Protein AF-A0A8T7EVZ3-F1 (afdb_monomer_lite)

pLDDT: mean 71.66, std 26.09, range [26.2, 97.06]

Foldseek 3Di:
DKDWDWDDDDQEIETDDMDDDPPPCVVVVVLVVVVVVVVVSVVVNHLYYHDDDDDPDQDCPDPCNVVNVSVVVVVDDDDDDPDDDDDDPDPVVVVVVVVVVVVVVVVVDDPDDDDDDDPDDPPDDDDDDDDDDDDDDDPDSDPPDDPPPPDDDDDDD

Sequence (157 aa):
MAHVVLYRFGSTCWYFYGASRDIHRDKMPNYLLQWSAMRWAKAQGCTRYDLWGAPEIFDESDRMWGVYQFKRGFRGTVRQGIGAYDFAPNALLYTAFSELAATRAERRAPPASRPQHDVRRALKYTGCKPANTNRHGSPRFGVVSPCRNRDRGELQN

Secondary structure (DSSP, 8-state):
-EEEEEEEETTEEEEEEEEE-STTGGG-HHHHHHHHHHHHHHHTT-SEEE-----SS--TTSTTHHHHHHHHTTTPPP----------SSHHHHHHHHHHHHHHHHHHSPP---------S--S----------------S----------------

Radius of gyration: 22.1 Å; chains: 1; bounding box: 50×63×56 Å

Structure (mmCIF, N/CA/C/O backbone):
data_AF-A0A8T7EVZ3-F1
#
_entry.id   AF-A0A8T7EVZ3-F1
#
loop_
_atom_site.group_PDB
_atom_site.id
_atom_site.type_symbol
_atom_site.label_atom_id
_atom_site.label_alt_id
_atom_site.label_comp_id
_atom_site.label_asym_id
_atom_site.label_entity_id
_atom_site.label_seq_id
_atom_site.pdbx_PDB_ins_code
_atom_site.Cartn_x
_atom_site.Cartn_y
_atom_site.Cartn_z
_atom_site.occupancy
_atom_site.B_iso_or_equiv
_atom_site.auth_seq_id
_atom_site.auth_comp_id
_atom_site.auth_asym_id
_atom_site.auth_atom_id
_atom_site.pdbx_PDB_model_num
ATOM 1 N N . MET A 1 1 ? 9.783 -14.620 -13.751 1.00 81.25 1 MET A N 1
ATOM 2 C CA . MET A 1 1 ? 8.450 -15.012 -13.226 1.00 81.25 1 MET A CA 1
ATOM 3 C C . MET A 1 1 ? 7.995 -13.947 -12.250 1.00 81.25 1 MET A C 1
ATOM 5 O O . MET A 1 1 ? 8.834 -13.467 -11.492 1.00 81.25 1 MET A O 1
ATOM 9 N N . ALA A 1 2 ? 6.723 -13.562 -12.310 1.00 88.12 2 ALA A N 1
ATOM 10 C CA . ALA A 1 2 ? 6.134 -12.542 -11.452 1.00 88.12 2 ALA A CA 1
ATOM 11 C C . ALA A 1 2 ? 4.731 -12.983 -11.017 1.00 88.12 2 ALA A C 1
ATOM 13 O O . ALA A 1 2 ? 3.999 -13.575 -11.809 1.00 88.12 2 ALA A O 1
ATOM 14 N N . HIS A 1 3 ? 4.379 -12.690 -9.771 1.00 91.44 3 HIS A N 1
ATOM 15 C CA . HIS A 1 3 ? 3.117 -13.057 -9.140 1.00 91.44 3 HIS A CA 1
ATOM 16 C C . HIS A 1 3 ? 2.553 -11.865 -8.374 1.00 91.44 3 HIS A C 1
ATOM 18 O O . HIS A 1 3 ? 3.304 -11.023 -7.877 1.00 91.44 3 HIS A O 1
ATOM 24 N N . VAL A 1 4 ? 1.227 -11.806 -8.284 1.00 94.19 4 VAL A N 1
ATOM 25 C CA . VAL A 1 4 ? 0.495 -10.772 -7.558 1.00 94.19 4 VAL A CA 1
ATOM 26 C C . VAL A 1 4 ? -0.675 -11.396 -6.809 1.00 94.19 4 VAL A C 1
ATOM 28 O O . VAL A 1 4 ? -1.364 -12.261 -7.346 1.00 94.19 4 VAL A O 1
ATOM 31 N N . VAL A 1 5 ? -0.898 -10.940 -5.580 1.00 94.81 5 VAL A N 1
ATOM 32 C CA . VAL A 1 5 ? -2.090 -11.238 -4.787 1.00 94.81 5 VAL A CA 1
ATOM 33 C C . VAL A 1 5 ? -2.950 -9.984 -4.750 1.00 94.81 5 VAL A C 1
ATOM 35 O O . VAL A 1 5 ? -2.518 -8.925 -4.283 1.00 94.81 5 VAL A O 1
ATOM 38 N N . LEU A 1 6 ? -4.167 -10.120 -5.267 1.00 95.06 6 LEU A N 1
ATOM 39 C CA . LEU A 1 6 ? -5.168 -9.065 -5.312 1.00 95.06 6 LEU A CA 1
ATOM 40 C C . LEU A 1 6 ? -6.281 -9.384 -4.324 1.00 95.06 6 LEU A C 1
ATOM 42 O O . LEU A 1 6 ? -6.733 -10.525 -4.237 1.00 95.06 6 LEU A O 1
ATOM 46 N N . TYR A 1 7 ? -6.759 -8.360 -3.635 1.00 94.88 7 TYR A N 1
ATOM 47 C CA . TYR A 1 7 ? -7.957 -8.439 -2.813 1.00 94.88 7 TYR A CA 1
ATOM 48 C C . TYR A 1 7 ? -9.026 -7.540 -3.421 1.00 94.88 7 TYR A C 1
ATOM 50 O O . TYR A 1 7 ? -8.751 -6.386 -3.737 1.00 94.88 7 TYR A O 1
ATOM 58 N N . ARG A 1 8 ? -10.246 -8.045 -3.606 1.00 94.94 8 ARG A N 1
ATOM 59 C CA . ARG A 1 8 ? -11.368 -7.266 -4.140 1.00 94.94 8 ARG A CA 1
ATOM 60 C C . ARG A 1 8 ? -12.496 -7.240 -3.126 1.00 94.94 8 ARG A C 1
ATOM 62 O O . ARG A 1 8 ? -12.961 -8.287 -2.691 1.00 94.94 8 ARG A O 1
ATOM 69 N N . PHE A 1 9 ? -12.994 -6.046 -2.843 1.00 94.50 9 PHE A N 1
ATOM 70 C CA . PHE A 1 9 ? -14.146 -5.822 -1.981 1.00 94.50 9 PHE A CA 1
ATOM 71 C C . PHE A 1 9 ? -14.916 -4.583 -2.456 1.00 94.50 9 PHE A C 1
ATOM 73 O O . PHE A 1 9 ? -14.351 -3.503 -2.651 1.00 94.50 9 PHE A O 1
ATOM 80 N N . GLY A 1 10 ? -16.218 -4.759 -2.697 1.00 94.38 10 GLY A N 1
ATOM 81 C CA . GLY A 1 10 ? -17.064 -3.739 -3.316 1.00 94.38 10 GLY A CA 1
ATOM 82 C C . GLY A 1 10 ? -16.544 -3.309 -4.693 1.00 94.38 10 GLY A C 1
ATOM 83 O O . GLY A 1 10 ? -16.211 -4.140 -5.536 1.00 94.38 10 GLY A O 1
ATOM 84 N N . SER A 1 11 ? -16.460 -1.996 -4.913 1.00 95.00 11 SER A N 1
ATOM 85 C CA . SER A 1 11 ? -15.973 -1.396 -6.161 1.00 95.00 11 SER A CA 1
ATOM 86 C C . SER A 1 11 ? -14.457 -1.153 -6.188 1.00 95.00 11 SER A C 1
ATOM 88 O O . SER A 1 11 ? -13.969 -0.462 -7.088 1.00 95.00 11 SER A O 1
ATOM 90 N N . THR A 1 12 ? -13.708 -1.669 -5.207 1.00 95.19 12 THR A N 1
ATOM 91 C CA . THR A 1 12 ? -12.263 -1.440 -5.073 1.00 95.19 12 THR A CA 1
ATOM 92 C C . THR A 1 12 ? -11.489 -2.756 -5.114 1.00 95.19 12 THR A C 1
ATOM 94 O O . THR A 1 12 ? -11.897 -3.768 -4.542 1.00 95.19 12 THR A O 1
ATOM 97 N N . CYS A 1 13 ? -10.354 -2.735 -5.809 1.00 96.50 13 CYS A N 1
ATOM 98 C CA . CYS A 1 13 ? -9.367 -3.807 -5.813 1.00 96.50 13 CYS A CA 1
ATOM 99 C C . CYS A 1 13 ? -8.050 -3.282 -5.240 1.00 96.50 13 CYS A C 1
ATOM 101 O O . CYS A 1 13 ? -7.576 -2.232 -5.667 1.00 96.50 13 CYS A O 1
ATOM 103 N N . TRP A 1 14 ? -7.454 -4.024 -4.315 1.00 94.94 14 TRP A N 1
ATOM 104 C CA . TRP A 1 14 ? -6.200 -3.701 -3.650 1.00 94.94 14 TRP A CA 1
ATOM 105 C C . TRP A 1 14 ? -5.091 -4.642 -4.103 1.00 94.94 14 TRP A C 1
ATOM 107 O O . TRP A 1 14 ? -5.259 -5.864 -4.139 1.00 94.94 14 TRP A O 1
ATOM 117 N N . TYR A 1 15 ? -3.940 -4.056 -4.402 1.00 93.62 15 TYR A N 1
ATOM 118 C CA . TYR A 1 15 ? -2.682 -4.752 -4.611 1.00 93.62 15 TYR A CA 1
ATOM 119 C C . TYR A 1 15 ? -1.994 -4.986 -3.259 1.00 93.62 15 TYR A C 1
ATOM 121 O O . TYR A 1 15 ? -1.404 -4.065 -2.696 1.00 93.62 15 TYR A O 1
ATOM 129 N N . PHE A 1 16 ? -2.087 -6.211 -2.733 1.00 89.50 16 PHE A N 1
ATOM 130 C CA . PHE A 1 16 ? -1.544 -6.561 -1.414 1.00 89.50 16 PHE A CA 1
ATOM 131 C C . PHE A 1 16 ? -0.085 -7.005 -1.488 1.00 89.50 16 PHE A C 1
ATOM 133 O O . PHE A 1 16 ? 0.783 -6.432 -0.833 1.00 89.50 16 PHE A O 1
ATOM 140 N N . TYR A 1 17 ? 0.189 -8.021 -2.307 1.00 90.06 17 TYR A N 1
ATOM 141 C CA . TYR A 1 17 ? 1.518 -8.611 -2.420 1.00 90.06 17 TYR A CA 1
ATOM 142 C C . TYR A 1 17 ? 1.913 -8.768 -3.876 1.00 90.06 17 TYR A C 1
ATOM 144 O O . TYR A 1 17 ? 1.093 -9.124 -4.722 1.00 90.06 17 TYR A O 1
ATOM 152 N N . GLY A 1 18 ? 3.192 -8.561 -4.160 1.00 89.06 18 GLY A N 1
ATOM 153 C CA . GLY A 1 18 ? 3.782 -8.917 -5.437 1.00 89.06 18 GLY A CA 1
ATOM 154 C C . GLY A 1 18 ? 5.192 -9.432 -5.241 1.00 89.06 18 GLY A C 1
ATOM 155 O O . GLY A 1 18 ? 5.943 -8.927 -4.408 1.00 89.06 18 GLY A O 1
ATOM 156 N N . ALA A 1 19 ? 5.533 -10.455 -6.009 1.00 87.62 19 ALA A N 1
ATOM 157 C CA . ALA A 1 19 ? 6.844 -11.074 -5.995 1.00 87.62 19 ALA A CA 1
ATOM 158 C C . ALA A 1 19 ? 7.309 -11.280 -7.429 1.00 87.62 19 ALA A C 1
ATOM 160 O O . ALA A 1 19 ? 6.540 -11.706 -8.290 1.00 87.62 19 ALA A O 1
ATOM 161 N N . SER A 1 20 ? 8.579 -11.005 -7.690 1.00 86.75 20 SER A N 1
ATOM 162 C CA . SER A 1 20 ? 9.189 -11.252 -8.989 1.00 86.75 20 SER A CA 1
ATOM 163 C C . SER A 1 20 ? 10.608 -11.746 -8.822 1.00 86.75 20 SER A C 1
ATOM 165 O O . SER A 1 20 ? 11.318 -11.285 -7.936 1.00 86.75 20 SER A O 1
ATOM 167 N N . ARG A 1 21 ? 11.028 -12.658 -9.695 1.00 84.56 21 ARG A N 1
ATOM 168 C CA . ARG A 1 21 ? 12.435 -13.066 -9.796 1.00 84.56 21 ARG A CA 1
ATOM 169 C C . ARG A 1 21 ? 13.212 -12.008 -10.580 1.00 84.56 21 ARG A C 1
ATOM 171 O O . ARG A 1 21 ? 12.673 -11.470 -11.544 1.00 84.56 21 ARG A O 1
ATOM 178 N N . ASP A 1 22 ? 14.475 -11.789 -10.225 1.00 78.19 22 ASP A N 1
ATOM 179 C CA . ASP A 1 22 ? 15.346 -10.815 -10.909 1.00 78.19 22 ASP A CA 1
ATOM 180 C C . ASP A 1 22 ? 15.775 -11.248 -12.321 1.00 78.19 22 ASP A C 1
ATOM 182 O O . ASP A 1 22 ? 16.190 -10.429 -13.140 1.00 78.19 22 ASP A O 1
ATOM 186 N N . ILE A 1 23 ? 15.623 -12.534 -12.638 1.00 78.38 23 ILE A N 1
ATOM 187 C CA . ILE A 1 23 ? 15.939 -13.100 -13.952 1.00 78.38 23 ILE A CA 1
ATOM 188 C C . ILE A 1 23 ? 14.976 -12.520 -15.010 1.00 78.38 23 ILE A C 1
ATOM 190 O O . ILE A 1 23 ? 13.761 -12.722 -14.915 1.00 78.38 23 ILE A O 1
ATOM 194 N N . HIS A 1 24 ? 15.530 -11.846 -16.026 1.00 78.50 24 HIS A N 1
ATOM 195 C CA . HIS A 1 24 ? 14.827 -11.127 -17.109 1.00 78.50 24 HIS A CA 1
ATOM 196 C C . HIS A 1 24 ? 14.020 -9.887 -16.674 1.00 78.50 24 HIS A C 1
ATOM 198 O O . HIS A 1 24 ? 12.906 -9.640 -17.151 1.00 78.50 24 HIS A O 1
ATOM 204 N N . ARG A 1 25 ? 14.565 -9.080 -15.755 1.00 77.88 25 ARG A N 1
ATOM 205 C CA . ARG A 1 25 ? 13.947 -7.808 -15.333 1.00 77.88 25 ARG A CA 1
ATOM 206 C C . ARG A 1 25 ? 13.847 -6.772 -16.464 1.00 77.88 25 ARG A C 1
ATOM 208 O O . ARG A 1 25 ? 12.948 -5.933 -16.427 1.00 77.88 25 ARG A O 1
ATOM 215 N N . ASP A 1 26 ? 14.709 -6.867 -17.476 1.00 82.50 26 ASP A N 1
ATOM 216 C CA . ASP A 1 26 ? 14.705 -6.051 -18.700 1.00 82.50 26 ASP A CA 1
ATOM 217 C C . ASP A 1 26 ? 13.381 -6.148 -19.471 1.00 82.50 26 ASP A C 1
ATOM 219 O O . ASP A 1 26 ? 12.928 -5.170 -20.057 1.00 82.50 26 ASP A O 1
ATOM 223 N N . LYS A 1 27 ? 12.705 -7.302 -19.407 1.00 83.19 27 LYS A N 1
ATOM 224 C CA . LYS A 1 27 ? 11.395 -7.522 -20.043 1.00 83.19 27 LYS A CA 1
ATOM 225 C C . LYS A 1 27 ? 10.232 -6.884 -19.287 1.00 83.19 27 LYS A C 1
ATOM 227 O O . LYS A 1 27 ? 9.084 -7.025 -19.700 1.00 83.19 27 LYS A O 1
ATOM 232 N N . MET A 1 28 ? 10.509 -6.220 -18.163 1.00 83.31 28 MET A N 1
ATOM 233 C CA . MET A 1 28 ? 9.527 -5.511 -17.342 1.00 83.31 28 MET A CA 1
ATOM 234 C C . MET A 1 28 ? 8.262 -6.345 -17.018 1.00 83.31 28 MET A C 1
ATOM 236 O O . MET A 1 28 ? 7.147 -5.818 -17.086 1.00 83.31 28 MET A O 1
ATOM 240 N N . PRO A 1 29 ? 8.382 -7.628 -16.605 1.00 86.94 29 PRO A N 1
ATOM 241 C CA . PRO A 1 29 ? 7.224 -8.513 -16.414 1.00 86.94 29 PRO A CA 1
ATOM 242 C C . PRO A 1 29 ? 6.232 -7.989 -15.364 1.00 86.94 29 PRO A C 1
ATOM 244 O O . PRO A 1 29 ? 5.030 -8.226 -15.464 1.00 86.94 29 PRO A O 1
ATOM 247 N N . ASN A 1 30 ? 6.720 -7.221 -14.387 1.00 89.12 30 ASN A N 1
ATOM 248 C CA . ASN A 1 30 ? 5.900 -6.612 -13.341 1.00 89.12 30 ASN A CA 1
ATOM 249 C C . ASN A 1 30 ? 4.926 -5.562 -13.883 1.00 89.12 30 ASN A C 1
ATOM 251 O O . ASN A 1 30 ? 3.809 -5.455 -13.382 1.00 89.12 30 ASN A O 1
ATOM 255 N N . TYR A 1 31 ? 5.315 -4.809 -14.915 1.00 91.19 31 TYR A N 1
ATOM 256 C CA . TYR A 1 31 ? 4.426 -3.826 -15.534 1.00 91.19 31 TYR A CA 1
ATOM 257 C C . TYR A 1 31 ? 3.285 -4.513 -16.276 1.00 91.19 31 TYR A C 1
ATOM 259 O O . TYR A 1 31 ? 2.126 -4.141 -16.097 1.00 91.19 31 TYR A O 1
ATOM 267 N N . LEU A 1 32 ? 3.601 -5.558 -17.048 1.00 91.81 32 LEU A N 1
ATOM 268 C CA . LEU A 1 32 ? 2.593 -6.353 -17.744 1.00 91.81 32 LEU A CA 1
ATOM 269 C C . LEU A 1 32 ? 1.624 -7.016 -16.757 1.00 91.81 32 LEU A C 1
ATOM 271 O O . LEU A 1 32 ? 0.415 -6.988 -16.978 1.00 91.81 32 LEU A O 1
ATOM 275 N N . LEU A 1 33 ? 2.147 -7.569 -15.660 1.00 93.19 33 LEU A N 1
ATOM 276 C CA . LEU A 1 33 ? 1.344 -8.201 -14.616 1.00 93.19 33 LEU A CA 1
ATOM 277 C C . LEU A 1 33 ? 0.401 -7.209 -13.921 1.00 93.19 33 LEU A C 1
ATOM 279 O O . LEU A 1 33 ? -0.764 -7.519 -13.698 1.00 93.19 33 LEU A O 1
ATOM 283 N N . GLN A 1 34 ? 0.873 -6.005 -13.594 1.00 94.06 34 GLN A N 1
ATOM 284 C CA . GLN A 1 34 ? 0.003 -4.986 -13.000 1.00 94.06 34 GLN A CA 1
ATOM 285 C C . GLN A 1 34 ? -1.034 -4.471 -13.995 1.00 94.06 34 GLN A C 1
ATOM 287 O O . GLN A 1 34 ? -2.189 -4.265 -13.633 1.00 94.06 34 GLN A O 1
ATOM 292 N N . TRP A 1 35 ? -0.662 -4.302 -15.263 1.00 93.25 35 TRP A N 1
ATOM 293 C CA . TRP A 1 35 ? -1.615 -3.920 -16.296 1.00 93.25 35 TRP A CA 1
ATOM 294 C C . TRP A 1 35 ? -2.717 -4.970 -16.466 1.00 93.25 35 TRP A C 1
ATOM 296 O O . TRP A 1 35 ? -3.902 -4.631 -16.493 1.00 93.25 35 TRP A O 1
ATOM 306 N N . SER A 1 36 ? -2.356 -6.255 -16.529 1.00 95.12 36 SER A N 1
ATOM 307 C CA . SER A 1 36 ? -3.337 -7.336 -16.618 1.00 95.12 36 SER A CA 1
ATOM 308 C C . SER A 1 36 ? -4.224 -7.400 -15.371 1.00 95.12 36 SER A C 1
ATOM 310 O O . SER A 1 36 ? -5.439 -7.538 -15.522 1.00 95.12 36 SER A O 1
ATOM 312 N N . ALA A 1 37 ? -3.664 -7.184 -14.177 1.00 95.38 37 ALA A N 1
ATOM 313 C CA . ALA A 1 37 ? -4.409 -7.060 -12.924 1.00 95.38 37 ALA A CA 1
ATOM 314 C C . ALA A 1 37 ? -5.422 -5.901 -12.943 1.00 95.38 37 ALA A C 1
ATOM 316 O O . ALA A 1 37 ? -6.577 -6.090 -12.564 1.00 95.38 37 ALA A O 1
ATOM 317 N N . MET A 1 38 ? -5.044 -4.721 -13.448 1.00 95.06 38 MET A N 1
ATOM 318 C CA . MET A 1 38 ? -5.957 -3.576 -13.583 1.00 95.06 38 MET A CA 1
ATOM 319 C C . MET A 1 38 ? -7.099 -3.862 -14.559 1.00 95.06 38 MET A C 1
ATOM 321 O O . MET A 1 38 ? -8.253 -3.531 -14.280 1.00 95.06 38 MET A O 1
ATOM 325 N N . ARG A 1 39 ? -6.806 -4.506 -15.698 1.00 95.88 39 ARG A N 1
ATOM 326 C CA . ARG A 1 39 ? -7.851 -4.930 -16.642 1.00 95.88 39 ARG A CA 1
ATOM 327 C C . ARG A 1 39 ? -8.787 -5.957 -16.015 1.00 95.88 39 ARG A C 1
ATOM 329 O O . ARG A 1 39 ? -9.995 -5.849 -16.201 1.00 95.88 39 ARG A O 1
ATOM 336 N N . TRP A 1 40 ? -8.244 -6.920 -15.272 1.00 96.25 40 TRP A N 1
ATOM 337 C CA . TRP A 1 40 ? -9.037 -7.905 -14.544 1.00 96.25 40 TRP A CA 1
ATOM 338 C C . TRP A 1 40 ? -9.948 -7.219 -13.523 1.00 96.25 40 TRP A C 1
ATOM 340 O O . TRP A 1 40 ? -11.155 -7.426 -13.563 1.00 96.25 40 TRP A O 1
ATOM 350 N N . ALA A 1 41 ? -9.419 -6.311 -12.699 1.00 96.12 41 ALA A N 1
ATOM 351 C CA . ALA A 1 41 ? -10.211 -5.554 -11.731 1.00 96.12 41 ALA A CA 1
ATOM 352 C C . ALA A 1 41 ? -11.344 -4.763 -12.408 1.00 96.12 41 ALA A C 1
ATOM 354 O O . ALA A 1 41 ? -12.482 -4.789 -11.940 1.00 96.12 41 ALA A O 1
ATOM 355 N N . LYS A 1 42 ? -11.065 -4.119 -13.550 1.00 95.81 42 LYS A N 1
ATOM 356 C CA . LYS A 1 42 ? -12.085 -3.426 -14.348 1.00 95.81 42 LYS A CA 1
ATOM 357 C C . LYS A 1 42 ? -13.162 -4.384 -14.869 1.00 95.81 42 LYS A C 1
ATOM 359 O O . LYS A 1 42 ? -14.340 -4.052 -14.803 1.00 95.81 42 LYS A O 1
ATOM 364 N N . ALA A 1 43 ? -12.777 -5.565 -15.356 1.00 97.06 43 ALA A N 1
ATOM 365 C CA . ALA A 1 43 ? -13.719 -6.593 -15.804 1.00 97.06 43 ALA A CA 1
ATOM 366 C C . ALA A 1 43 ? -14.597 -7.124 -14.655 1.00 97.06 43 ALA A C 1
ATOM 368 O O . ALA A 1 43 ? -15.750 -7.470 -14.879 1.00 97.06 43 ALA A O 1
ATOM 369 N N . GLN A 1 44 ? -14.090 -7.109 -13.419 1.00 95.25 44 GLN A N 1
ATOM 370 C CA . GLN A 1 44 ? -14.850 -7.423 -12.203 1.00 95.25 44 GLN A CA 1
ATOM 371 C C . GLN A 1 44 ? -15.713 -6.247 -11.690 1.00 95.25 44 GLN A C 1
ATOM 373 O O . GLN A 1 44 ? -16.216 -6.287 -10.563 1.00 95.25 44 GLN A O 1
ATOM 378 N N . GLY A 1 45 ? -15.862 -5.171 -12.471 1.00 94.81 45 GLY A N 1
ATOM 379 C CA . GLY A 1 45 ? -16.677 -4.005 -12.120 1.00 94.81 45 GLY A CA 1
ATOM 380 C C . GLY A 1 45 ? -16.040 -3.053 -11.102 1.00 94.81 45 GLY A C 1
ATOM 381 O O . GLY A 1 45 ? -16.733 -2.194 -10.558 1.00 94.81 45 GLY A O 1
ATOM 382 N N . CYS A 1 46 ? -14.739 -3.173 -10.817 1.00 95.81 46 CYS A N 1
ATOM 383 C CA . CYS A 1 46 ? -14.064 -2.241 -9.916 1.00 95.81 46 CYS A CA 1
ATOM 384 C C . CYS A 1 46 ? -13.876 -0.875 -10.585 1.00 95.81 46 CYS A C 1
ATOM 386 O O . CYS A 1 46 ? -13.393 -0.776 -11.714 1.00 95.81 46 CYS A O 1
ATOM 388 N N . THR A 1 47 ? -14.198 0.190 -9.854 1.00 94.75 47 THR A N 1
ATOM 389 C CA . THR A 1 47 ? -13.9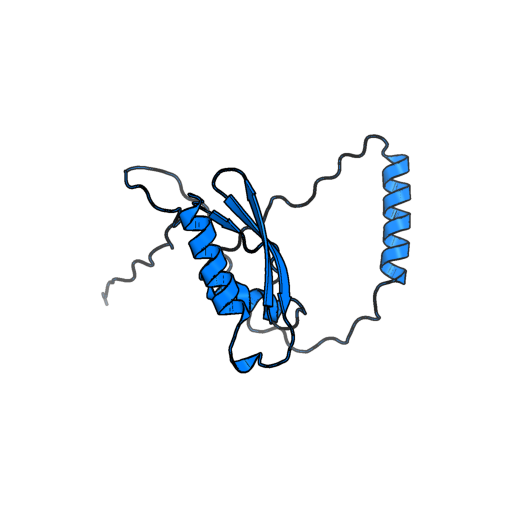74 1.583 -10.267 1.00 94.75 47 THR A CA 1
ATOM 390 C C . THR A 1 47 ? -12.660 2.146 -9.736 1.00 94.75 47 THR A C 1
ATOM 392 O O . THR A 1 47 ? -12.161 3.145 -10.257 1.00 94.75 47 THR A O 1
ATOM 395 N N . ARG A 1 48 ? -12.080 1.496 -8.719 1.00 94.00 48 ARG A N 1
ATOM 396 C CA . ARG A 1 48 ? -10.816 1.878 -8.092 1.00 94.00 48 ARG A CA 1
ATOM 397 C C . ARG A 1 48 ? -9.851 0.693 -8.038 1.00 94.00 48 ARG A C 1
ATOM 399 O O . ARG A 1 48 ? -10.228 -0.413 -7.654 1.00 94.00 48 ARG A O 1
ATOM 406 N N . TYR A 1 49 ? -8.595 0.964 -8.383 1.00 95.31 49 TYR A N 1
ATOM 407 C CA . TYR A 1 49 ? -7.468 0.058 -8.194 1.00 95.31 49 TYR A CA 1
ATOM 408 C C . TYR A 1 49 ? -6.440 0.743 -7.295 1.00 95.31 49 TYR A C 1
ATOM 410 O O . TYR A 1 49 ? -5.909 1.797 -7.650 1.00 95.31 49 TYR A O 1
ATOM 418 N N . ASP A 1 50 ? -6.214 0.181 -6.117 1.00 93.69 50 ASP A N 1
ATOM 419 C CA . ASP A 1 50 ? -5.335 0.724 -5.093 1.00 93.69 50 ASP A CA 1
ATOM 420 C C . ASP A 1 50 ? -3.996 -0.021 -5.111 1.00 93.69 50 ASP A C 1
ATOM 422 O O . ASP A 1 50 ? -3.932 -1.227 -4.869 1.00 93.69 50 ASP A O 1
ATOM 426 N N . LEU A 1 51 ? -2.923 0.708 -5.426 1.00 91.88 51 LEU A N 1
ATOM 427 C CA . LEU A 1 51 ? -1.549 0.198 -5.461 1.00 91.88 51 LEU A CA 1
ATOM 428 C C . LEU A 1 51 ? -0.913 0.111 -4.062 1.00 91.88 51 LEU A C 1
ATOM 430 O O . LEU A 1 51 ? 0.256 -0.268 -3.953 1.00 91.88 51 LEU A O 1
ATOM 434 N N . TRP A 1 52 ? -1.652 0.468 -3.013 1.00 88.50 52 TRP A N 1
ATOM 435 C CA . TRP A 1 52 ? -1.228 0.500 -1.618 1.00 88.50 52 TRP A CA 1
ATOM 436 C C . TRP A 1 52 ? -0.015 1.414 -1.369 1.00 88.50 52 TRP A C 1
ATOM 438 O O . TRP A 1 52 ? 0.393 2.194 -2.232 1.00 88.50 52 TRP A O 1
ATOM 448 N N . GLY A 1 53 ? 0.573 1.297 -0.177 1.00 83.25 53 GLY A N 1
ATOM 449 C CA . GLY A 1 53 ? 1.569 2.184 0.433 1.00 83.25 53 GLY A CA 1
ATOM 450 C C . GLY A 1 53 ? 2.545 2.903 -0.503 1.00 83.25 53 GLY A C 1
ATOM 451 O O . GLY A 1 53 ? 3.211 2.299 -1.345 1.00 83.25 53 GLY A O 1
ATOM 452 N N . ALA A 1 54 ? 2.669 4.205 -0.304 1.00 84.75 54 ALA A N 1
ATOM 453 C CA . ALA A 1 54 ? 3.684 5.062 -0.899 1.00 84.75 54 ALA A CA 1
ATOM 454 C C . ALA A 1 54 ? 4.562 5.628 0.231 1.00 84.75 54 ALA A C 1
ATOM 456 O O . ALA A 1 54 ? 4.103 5.642 1.377 1.00 84.75 54 ALA A O 1
ATOM 457 N N . PRO A 1 55 ? 5.803 6.059 -0.056 1.00 84.12 55 PRO A N 1
ATOM 458 C CA . PRO A 1 55 ? 6.572 6.811 0.925 1.00 84.12 55 PRO A CA 1
ATOM 459 C C . PRO A 1 55 ? 5.819 8.092 1.305 1.00 84.12 55 PRO A C 1
ATOM 461 O O . PRO A 1 55 ? 5.110 8.673 0.480 1.00 84.12 55 PRO A O 1
ATOM 464 N N . GLU A 1 56 ? 5.960 8.504 2.562 1.00 78.38 56 GLU A N 1
ATOM 465 C CA . GLU A 1 56 ? 5.367 9.746 3.065 1.00 78.38 56 GLU A CA 1
ATOM 466 C C . GLU A 1 56 ? 6.116 10.973 2.531 1.00 78.38 56 GLU A C 1
ATOM 468 O O . GLU A 1 56 ? 5.501 11.961 2.133 1.00 78.38 56 GLU A O 1
ATOM 473 N N . ILE A 1 57 ? 7.444 10.867 2.450 1.00 83.25 57 ILE A N 1
ATOM 474 C CA . ILE A 1 57 ? 8.330 11.884 1.890 1.00 83.25 57 ILE A CA 1
ATOM 475 C C . ILE A 1 57 ? 8.866 11.368 0.554 1.00 83.25 57 ILE A C 1
ATOM 477 O O . ILE A 1 57 ? 9.438 10.284 0.471 1.00 83.25 57 ILE A O 1
ATOM 481 N N . PHE A 1 58 ? 8.679 12.145 -0.511 1.00 83.12 58 PHE A N 1
ATOM 482 C CA . PHE A 1 58 ? 9.169 11.802 -1.849 1.00 83.12 58 PHE A CA 1
ATOM 483 C C . PHE A 1 58 ? 10.632 12.210 -2.015 1.00 83.12 58 PHE A C 1
ATOM 485 O O . PHE A 1 58 ? 10.939 13.153 -2.744 1.00 83.12 58 PHE A O 1
ATOM 492 N N . ASP A 1 59 ? 11.511 11.500 -1.317 1.00 84.62 59 ASP A N 1
ATOM 493 C CA . ASP A 1 59 ? 12.960 11.639 -1.426 1.00 84.62 59 ASP A CA 1
ATOM 494 C C . ASP A 1 59 ? 13.537 10.507 -2.291 1.00 84.62 59 ASP A C 1
ATOM 496 O O . ASP A 1 59 ? 13.137 9.346 -2.172 1.00 84.62 59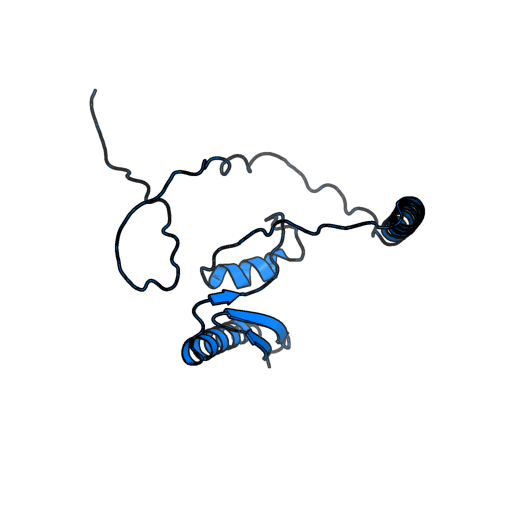 ASP A O 1
ATOM 500 N N . GLU A 1 60 ? 14.474 10.842 -3.177 1.00 86.62 60 GLU A N 1
ATOM 501 C CA . GLU A 1 60 ? 15.144 9.869 -4.045 1.00 86.62 60 GLU A CA 1
ATOM 502 C C . GLU A 1 60 ? 16.090 8.942 -3.276 1.00 86.62 60 GLU A C 1
ATOM 504 O O . GLU A 1 60 ? 16.371 7.831 -3.730 1.00 86.62 60 GLU A O 1
ATOM 509 N N . SER A 1 61 ? 16.560 9.383 -2.106 1.00 86.31 61 SER A N 1
ATOM 510 C CA . SER A 1 61 ? 17.396 8.596 -1.200 1.00 86.31 61 SER A CA 1
ATOM 511 C C . SER A 1 61 ? 16.613 7.535 -0.417 1.00 86.31 61 SER A C 1
ATOM 513 O O . SER A 1 61 ? 17.217 6.641 0.182 1.00 86.31 61 SER A O 1
ATOM 515 N N . ASP A 1 62 ? 15.275 7.575 -0.447 1.00 85.12 62 ASP A N 1
ATOM 516 C CA . ASP A 1 62 ? 14.436 6.595 0.239 1.00 85.12 62 ASP A CA 1
ATO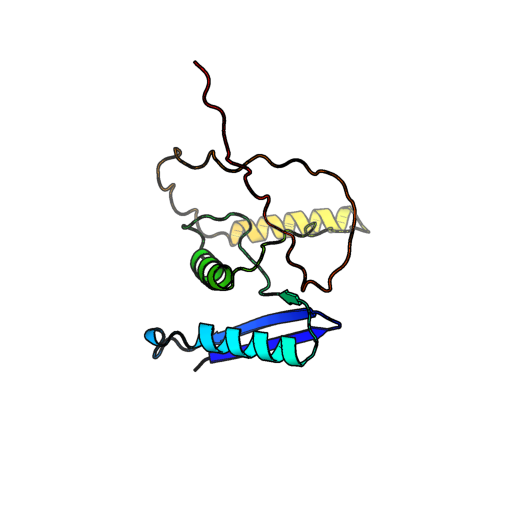M 517 C C . ASP A 1 62 ? 14.511 5.222 -0.453 1.00 85.12 62 ASP A C 1
ATOM 519 O O . ASP A 1 62 ? 14.389 5.080 -1.674 1.00 85.12 62 ASP A O 1
ATOM 523 N N . ARG A 1 63 ? 14.621 4.154 0.342 1.00 84.31 63 ARG A N 1
ATOM 524 C CA . ARG A 1 63 ? 14.588 2.761 -0.136 1.00 84.31 63 ARG A CA 1
ATOM 525 C C . ARG A 1 63 ? 13.323 2.433 -0.949 1.00 84.31 63 ARG A C 1
ATOM 527 O O . ARG A 1 63 ? 13.345 1.551 -1.808 1.00 84.31 63 ARG A O 1
ATOM 534 N N . MET A 1 64 ? 12.215 3.118 -0.683 1.00 84.62 64 MET A N 1
ATOM 535 C CA . MET A 1 64 ? 10.926 2.991 -1.363 1.00 84.62 64 MET A CA 1
ATOM 536 C C . MET A 1 64 ? 10.851 3.786 -2.673 1.00 84.62 64 MET A C 1
ATOM 538 O O . MET A 1 64 ? 9.879 3.609 -3.413 1.00 84.62 64 MET A O 1
ATOM 542 N N . TRP A 1 65 ? 11.849 4.611 -3.011 1.00 87.38 65 TRP A N 1
ATOM 543 C CA . TRP A 1 65 ? 11.827 5.464 -4.204 1.00 87.38 65 TRP A CA 1
ATOM 544 C C . TRP A 1 65 ? 11.597 4.672 -5.494 1.00 87.38 65 TRP A C 1
ATOM 546 O O . TRP A 1 65 ? 10.721 5.006 -6.293 1.00 87.38 65 TRP A O 1
ATOM 556 N N . GLY A 1 66 ? 12.300 3.549 -5.672 1.00 86.81 66 GLY A N 1
ATOM 557 C CA . GLY A 1 66 ? 12.119 2.687 -6.845 1.00 86.81 66 GLY A CA 1
ATOM 558 C C . GLY A 1 66 ? 10.707 2.094 -6.951 1.00 86.81 66 GLY A C 1
ATOM 559 O O . GLY A 1 66 ? 10.148 1.991 -8.045 1.00 86.81 66 GLY A O 1
ATOM 560 N N . VAL A 1 67 ? 10.096 1.750 -5.812 1.00 86.69 67 VAL A N 1
ATOM 561 C CA . VAL A 1 67 ? 8.713 1.246 -5.747 1.00 86.69 67 VAL A CA 1
ATOM 562 C C . VAL A 1 67 ? 7.720 2.365 -6.058 1.00 86.69 67 VAL A C 1
ATOM 564 O O . VAL A 1 67 ? 6.743 2.145 -6.776 1.00 86.69 67 VAL A O 1
ATOM 567 N N . TYR A 1 68 ? 7.971 3.574 -5.561 1.00 88.69 68 TYR A N 1
ATOM 568 C CA . TYR A 1 68 ? 7.159 4.743 -5.868 1.00 88.69 68 TYR A CA 1
ATOM 569 C C . TYR A 1 68 ? 7.206 5.096 -7.358 1.00 88.69 68 TYR A C 1
ATOM 571 O O . TYR A 1 68 ? 6.153 5.266 -7.969 1.00 88.69 68 TYR A O 1
ATOM 579 N N . GLN A 1 69 ? 8.389 5.122 -7.974 1.00 87.94 69 GLN A N 1
ATOM 580 C CA . GLN A 1 69 ? 8.544 5.414 -9.403 1.00 87.94 69 GLN A CA 1
ATOM 581 C C . GLN A 1 69 ? 7.811 4.391 -10.278 1.00 87.94 69 GLN A C 1
ATOM 583 O O . GLN A 1 69 ? 7.125 4.767 -11.229 1.00 87.94 69 GLN A O 1
ATOM 588 N N . PHE A 1 70 ? 7.865 3.108 -9.902 1.00 88.75 70 PHE A N 1
ATOM 589 C CA . PHE A 1 70 ? 7.054 2.065 -10.528 1.00 88.75 70 PHE A CA 1
ATOM 590 C C . PHE A 1 70 ? 5.554 2.389 -10.460 1.00 88.75 70 PHE A C 1
ATOM 592 O O . PHE A 1 70 ? 4.866 2.379 -11.480 1.00 88.75 70 PHE A O 1
ATOM 599 N N . LYS A 1 71 ? 5.042 2.731 -9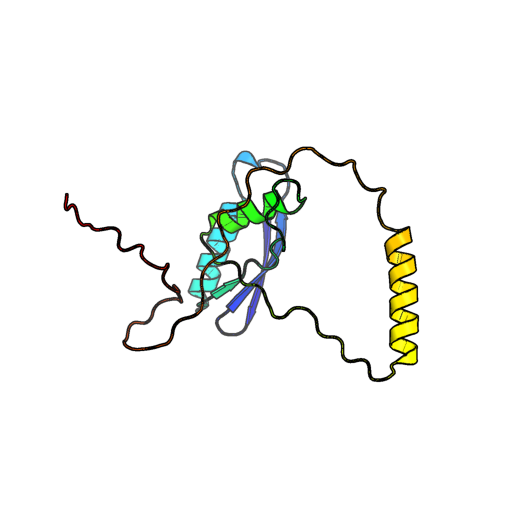.271 1.00 90.19 71 LYS A N 1
ATOM 600 C CA . LYS A 1 71 ? 3.622 3.064 -9.062 1.00 90.19 71 LYS A CA 1
ATOM 601 C C . LYS A 1 71 ? 3.205 4.336 -9.805 1.00 90.19 71 LYS A C 1
ATOM 603 O O . LYS A 1 71 ? 2.115 4.388 -10.377 1.00 90.19 71 LYS A O 1
ATOM 608 N N . ARG A 1 72 ? 4.079 5.343 -9.849 1.00 88.75 72 ARG A N 1
ATOM 609 C CA . ARG A 1 72 ? 3.863 6.617 -10.548 1.00 88.75 72 ARG A CA 1
ATOM 610 C C . ARG A 1 72 ? 3.642 6.420 -12.050 1.00 88.75 72 ARG A C 1
ATOM 612 O O . ARG A 1 72 ? 2.834 7.141 -12.637 1.00 88.75 72 ARG A O 1
ATOM 619 N N . GLY A 1 73 ? 4.277 5.413 -12.655 1.00 88.25 73 GLY A N 1
ATOM 620 C CA . GLY A 1 73 ? 4.097 5.062 -14.069 1.00 88.25 73 GLY A CA 1
ATOM 621 C C . GLY A 1 73 ? 2.646 4.753 -14.469 1.00 88.25 73 GLY A C 1
ATOM 622 O O . GLY A 1 73 ? 2.267 4.967 -15.617 1.00 88.25 73 GLY A O 1
ATOM 623 N N . PHE A 1 74 ? 1.797 4.341 -13.523 1.00 89.81 74 PHE A N 1
ATOM 624 C CA . PHE A 1 74 ? 0.386 4.025 -13.776 1.00 89.81 74 PHE A CA 1
ATOM 625 C C . PHE A 1 74 ? -0.554 5.237 -13.706 1.00 89.81 74 PHE A C 1
ATOM 627 O O . PHE A 1 74 ? -1.770 5.075 -13.794 1.00 89.81 74 PHE A O 1
ATOM 634 N N . ARG A 1 75 ? -0.014 6.458 -13.559 1.00 87.31 75 ARG A N 1
ATOM 635 C CA . ARG A 1 75 ? -0.773 7.727 -13.523 1.00 87.31 75 ARG A CA 1
ATOM 636 C C . ARG A 1 75 ? -1.858 7.774 -12.433 1.00 87.31 75 ARG A C 1
ATOM 638 O O . ARG A 1 75 ? -2.854 8.480 -12.578 1.00 87.31 75 ARG A O 1
ATOM 645 N N . GLY A 1 76 ? -1.668 7.025 -11.347 1.00 85.31 76 GLY A N 1
ATOM 646 C CA . GLY A 1 76 ? -2.536 7.070 -10.172 1.00 85.31 76 GLY A CA 1
ATOM 647 C C . GLY A 1 76 ? -2.353 8.353 -9.355 1.00 85.31 76 GLY A C 1
ATOM 648 O O . GLY A 1 76 ? -1.374 9.079 -9.515 1.00 85.31 76 GLY A O 1
ATOM 649 N N . THR A 1 77 ? -3.293 8.623 -8.448 1.00 89.12 77 THR A N 1
ATOM 650 C CA . THR A 1 77 ? -3.190 9.728 -7.482 1.00 89.12 77 THR A CA 1
ATOM 651 C C . THR A 1 77 ? -2.750 9.203 -6.124 1.00 89.12 77 THR A C 1
ATOM 653 O O . THR A 1 77 ? -3.376 8.272 -5.615 1.00 89.12 77 THR A O 1
ATOM 656 N N . VAL A 1 78 ? -1.753 9.834 -5.502 1.00 89.94 78 VAL A N 1
ATOM 657 C CA . VAL A 1 78 ? -1.408 9.539 -4.105 1.00 89.94 78 VAL A CA 1
ATOM 658 C C . VAL A 1 78 ? -2.473 10.129 -3.183 1.00 89.94 78 VAL A C 1
ATOM 660 O O . VAL A 1 78 ? -2.951 11.245 -3.397 1.00 89.94 78 VAL A O 1
ATOM 663 N N . ARG A 1 79 ? -2.873 9.364 -2.167 1.00 88.00 79 ARG A N 1
ATOM 664 C CA . ARG A 1 79 ? -3.809 9.792 -1.128 1.00 88.00 79 ARG A CA 1
ATOM 665 C C . ARG A 1 79 ? -3.187 9.508 0.230 1.00 88.00 79 ARG A C 1
ATOM 667 O O . ARG A 1 79 ? -2.822 8.369 0.500 1.00 88.00 79 ARG A O 1
ATOM 674 N N . GLN A 1 80 ? -3.087 10.540 1.057 1.00 88.69 80 GLN A N 1
ATOM 675 C CA . GLN A 1 80 ? -2.710 10.400 2.456 1.00 88.69 80 GLN A CA 1
ATOM 676 C C . GLN A 1 80 ? -3.981 10.156 3.271 1.00 88.69 80 GLN A C 1
ATOM 678 O O . GLN A 1 80 ? -4.972 10.872 3.112 1.00 88.69 80 GLN A O 1
ATOM 683 N N . GLY A 1 81 ? -3.974 9.092 4.071 1.00 86.31 81 GLY A N 1
ATOM 684 C CA . GLY A 1 81 ? -5.035 8.829 5.037 1.00 86.31 81 GLY A CA 1
ATOM 685 C C . GLY A 1 81 ? -4.889 9.714 6.273 1.00 86.31 81 GLY A C 1
ATOM 686 O O . GLY A 1 81 ? -3.930 10.465 6.404 1.00 86.31 81 GLY A O 1
ATOM 687 N N . ILE A 1 82 ? -5.826 9.577 7.205 1.00 90.62 82 ILE A N 1
ATOM 688 C CA . ILE A 1 82 ? -5.819 10.307 8.482 1.00 90.62 82 ILE A CA 1
ATOM 689 C C . ILE A 1 82 ? -4.676 9.882 9.427 1.00 90.62 82 ILE A C 1
ATOM 691 O O . ILE A 1 82 ? -4.432 10.550 10.422 1.00 90.62 82 ILE A O 1
ATOM 695 N N . GLY A 1 83 ? -3.976 8.789 9.110 1.00 88.62 83 GLY A N 1
ATOM 696 C CA . GLY A 1 83 ? -2.952 8.193 9.966 1.00 88.62 83 GLY A CA 1
ATOM 697 C C . GLY A 1 83 ? -3.518 7.133 10.911 1.00 88.62 83 GLY A C 1
ATOM 698 O O . GLY A 1 83 ? -4.665 6.702 10.771 1.00 88.62 83 GLY A O 1
ATOM 699 N N . ALA A 1 84 ? -2.680 6.675 11.838 1.00 89.44 84 ALA A N 1
ATOM 700 C CA . ALA A 1 84 ? -3.082 5.767 12.904 1.00 89.44 84 ALA A CA 1
ATOM 701 C C . ALA A 1 84 ? -3.612 6.570 14.101 1.00 89.44 84 ALA A C 1
ATOM 703 O O . ALA A 1 84 ? -3.048 7.606 14.447 1.00 89.44 84 ALA A O 1
ATOM 704 N N . TYR A 1 85 ? -4.690 6.082 14.714 1.00 90.75 85 TYR A N 1
ATOM 705 C CA . TYR A 1 85 ? -5.251 6.633 15.945 1.00 90.75 85 TYR A CA 1
ATOM 706 C C . TYR A 1 85 ? -5.294 5.536 16.995 1.00 90.75 85 TYR A C 1
ATOM 708 O O . TYR A 1 85 ? -5.937 4.506 16.783 1.00 90.75 85 TYR A O 1
ATOM 716 N N . ASP A 1 86 ? -4.650 5.789 18.127 1.00 91.19 86 ASP A N 1
ATOM 717 C CA . ASP A 1 86 ? -4.631 4.871 19.254 1.00 91.19 86 ASP A CA 1
ATOM 718 C C . ASP A 1 86 ? -5.666 5.305 20.293 1.00 91.19 86 ASP A C 1
ATOM 720 O O . ASP A 1 86 ? -5.692 6.452 20.745 1.00 91.19 86 ASP A O 1
ATOM 724 N N . PHE A 1 87 ? -6.533 4.372 20.681 1.00 92.75 87 PHE A N 1
ATOM 725 C CA . PHE A 1 87 ? -7.383 4.522 21.854 1.00 92.75 87 PHE A CA 1
ATOM 726 C C . PHE A 1 87 ? -6.744 3.743 23.000 1.00 92.75 87 PHE A C 1
ATOM 728 O O . PHE A 1 87 ? -6.545 2.535 22.880 1.00 92.75 87 PHE A O 1
ATOM 735 N N . ALA A 1 88 ? -6.423 4.429 24.098 1.00 92.62 88 ALA A N 1
ATOM 736 C CA . ALA A 1 88 ? -5.765 3.850 25.264 1.00 92.62 88 ALA A CA 1
ATOM 737 C C . ALA A 1 88 ? -6.749 3.758 26.448 1.00 92.62 88 ALA A C 1
ATOM 739 O O . ALA A 1 88 ? -6.891 4.730 27.190 1.00 92.62 88 ALA A O 1
ATOM 740 N N . PRO A 1 89 ? -7.419 2.604 26.669 1.00 91.12 89 PRO A N 1
ATOM 741 C CA . PRO A 1 89 ? -8.365 2.447 27.777 1.00 91.12 89 PRO A CA 1
ATOM 742 C C . PRO A 1 89 ? -7.708 2.595 29.154 1.00 91.12 89 PRO A C 1
ATOM 744 O O . PRO A 1 89 ? -8.352 3.014 30.110 1.00 91.12 89 PRO A O 1
ATOM 747 N N . ASN A 1 90 ? -6.423 2.239 29.261 1.00 94.62 90 ASN A N 1
ATOM 748 C CA . ASN A 1 90 ? -5.619 2.408 30.464 1.00 94.62 90 ASN A CA 1
ATOM 749 C C . ASN A 1 90 ? -4.364 3.218 30.124 1.00 94.62 90 ASN A C 1
ATOM 751 O O . ASN A 1 90 ? -3.461 2.719 29.450 1.00 94.62 90 ASN A O 1
ATOM 755 N N . ALA A 1 91 ? -4.317 4.457 30.615 1.00 91.69 91 ALA A N 1
ATOM 756 C CA . ALA A 1 91 ? -3.227 5.382 30.331 1.00 91.69 91 ALA A CA 1
ATOM 757 C C . ALA A 1 91 ? -1.869 4.866 30.832 1.00 91.69 91 ALA A C 1
ATOM 759 O O . ALA A 1 91 ? -0.885 4.973 30.111 1.00 91.69 91 ALA A O 1
ATOM 760 N N . LEU A 1 92 ? -1.820 4.253 32.020 1.00 92.94 92 LEU A N 1
ATOM 761 C CA . LEU A 1 92 ? -0.572 3.812 32.651 1.00 92.94 92 LEU A CA 1
ATOM 762 C C . LEU A 1 92 ? 0.069 2.628 31.914 1.00 92.94 92 LEU A C 1
ATOM 764 O O . LEU A 1 92 ? 1.280 2.589 31.710 1.00 92.94 92 LEU A O 1
ATOM 768 N N . LEU A 1 93 ? -0.740 1.655 31.489 1.00 93.56 93 LEU A N 1
ATOM 769 C CA . LEU A 1 93 ? -0.238 0.527 30.699 1.00 93.56 93 LEU A CA 1
ATOM 770 C C . LEU A 1 93 ? 0.206 0.978 29.305 1.00 93.56 93 LEU A C 1
ATOM 772 O O . LEU A 1 93 ? 1.207 0.481 28.790 1.00 93.56 93 LEU A O 1
ATOM 776 N N . TYR A 1 94 ? -0.518 1.924 28.706 1.00 92.94 94 TYR A N 1
ATOM 777 C CA . TYR A 1 94 ? -0.186 2.449 27.388 1.00 92.94 94 TYR A CA 1
ATOM 778 C C . TYR A 1 94 ? 1.117 3.253 27.392 1.00 92.94 94 TYR A C 1
ATOM 780 O O . TYR A 1 94 ? 1.943 3.065 26.497 1.00 92.94 94 TYR A O 1
ATOM 788 N N . THR A 1 95 ? 1.350 4.095 28.403 1.00 91.81 95 THR A N 1
ATOM 789 C CA . THR A 1 95 ? 2.616 4.829 28.539 1.00 91.81 95 THR A CA 1
ATOM 790 C C . THR A 1 95 ? 3.780 3.876 28.779 1.00 91.81 95 THR A C 1
ATOM 792 O O . THR A 1 95 ? 4.755 3.929 28.033 1.00 91.81 95 THR A O 1
ATOM 795 N N . ALA A 1 96 ? 3.647 2.924 29.710 1.00 94.19 96 ALA A N 1
ATOM 796 C CA . ALA A 1 96 ? 4.687 1.928 29.976 1.00 94.19 96 ALA A CA 1
ATOM 797 C C . ALA A 1 96 ? 5.025 1.085 28.731 1.00 94.19 96 ALA A C 1
ATOM 799 O O . ALA A 1 96 ? 6.196 0.829 28.439 1.00 94.19 96 ALA A O 1
ATOM 800 N N . PHE A 1 97 ? 4.012 0.673 27.961 1.00 92.06 97 PHE A N 1
ATOM 801 C CA . PHE A 1 97 ? 4.213 -0.031 26.695 1.00 92.06 97 PHE A CA 1
ATOM 802 C C . PHE A 1 97 ? 4.925 0.845 25.659 1.00 92.06 97 PHE A C 1
ATOM 804 O O . PHE A 1 97 ? 5.870 0.382 25.020 1.00 92.06 97 PHE A O 1
ATOM 811 N N . SER A 1 98 ? 4.494 2.098 25.505 1.00 89.38 98 SER A N 1
ATOM 812 C CA . SER A 1 98 ? 5.050 3.029 24.519 1.00 89.38 98 SER A CA 1
ATOM 813 C C . SER A 1 98 ? 6.512 3.361 24.817 1.00 89.38 98 SER A C 1
ATOM 815 O O . SER A 1 98 ? 7.343 3.330 23.912 1.00 89.38 98 SER A O 1
ATOM 817 N N . GLU A 1 99 ? 6.862 3.583 26.084 1.00 90.56 99 GLU A N 1
ATOM 818 C CA . GLU A 1 99 ? 8.243 3.819 26.523 1.00 90.56 99 GLU A CA 1
ATOM 819 C C . GLU A 1 99 ? 9.133 2.585 26.317 1.00 90.56 99 GLU A C 1
ATOM 821 O O . GLU A 1 99 ? 10.255 2.692 25.809 1.00 90.56 99 GLU A O 1
ATOM 826 N N . LEU A 1 100 ? 8.626 1.388 26.640 1.00 91.94 100 LEU A N 1
ATOM 827 C CA . LEU A 1 100 ? 9.343 0.132 26.405 1.00 91.94 100 LEU A CA 1
ATOM 828 C C . LEU A 1 100 ? 9.545 -0.141 24.906 1.00 91.94 100 LEU A C 1
ATOM 830 O O . LEU A 1 100 ? 10.590 -0.649 24.488 1.00 91.94 100 LEU A O 1
ATOM 834 N N . ALA A 1 101 ? 8.541 0.166 24.086 1.00 86.56 101 ALA A N 1
ATOM 835 C CA . ALA A 1 101 ? 8.620 0.043 22.638 1.00 86.56 101 ALA A CA 1
ATOM 836 C C . ALA A 1 101 ? 9.624 1.046 22.052 1.00 86.56 101 ALA A C 1
ATOM 838 O O . ALA A 1 101 ? 10.443 0.649 21.223 1.00 86.56 101 ALA A O 1
ATOM 839 N N . ALA A 1 102 ? 9.632 2.294 22.530 1.00 82.56 102 ALA A N 1
ATOM 840 C CA . ALA A 1 102 ? 10.581 3.327 22.117 1.00 82.56 102 ALA A CA 1
ATOM 841 C C . ALA A 1 102 ? 12.031 2.922 22.425 1.00 82.56 102 ALA A C 1
ATOM 843 O O . ALA A 1 102 ? 12.868 2.880 21.524 1.00 82.56 102 ALA A O 1
ATOM 844 N N . THR A 1 103 ? 12.311 2.464 23.649 1.00 80.00 103 THR A N 1
ATOM 845 C CA . THR A 1 103 ? 13.656 1.981 24.027 1.00 80.00 103 THR A CA 1
ATOM 846 C C . THR A 1 103 ? 14.093 0.719 23.276 1.00 80.00 103 THR A C 1
ATOM 848 O O . THR A 1 103 ? 15.287 0.420 23.186 1.00 80.00 103 THR A O 1
ATOM 851 N N . ARG A 1 104 ? 13.163 -0.085 22.748 1.00 72.19 104 ARG A N 1
ATOM 852 C CA . ARG A 1 104 ? 13.491 -1.205 21.845 1.00 72.19 104 ARG A CA 1
ATOM 853 C C . ARG A 1 104 ? 13.728 -0.739 20.413 1.00 72.19 104 ARG A C 1
ATOM 855 O O . ARG A 1 104 ? 14.606 -1.290 19.752 1.00 72.19 104 ARG A O 1
ATOM 862 N N . ALA A 1 105 ? 12.967 0.243 19.941 1.00 72.69 105 ALA A N 1
ATOM 863 C CA . ALA A 1 105 ? 13.130 0.822 18.615 1.00 72.69 105 ALA A CA 1
ATOM 864 C C . ALA A 1 105 ? 14.492 1.516 18.481 1.00 72.69 105 ALA A C 1
ATOM 866 O O . ALA A 1 105 ? 15.209 1.247 17.521 1.00 72.69 105 ALA A O 1
ATOM 867 N N . GLU A 1 106 ? 14.902 2.292 19.487 1.00 65.00 106 GLU A N 1
ATOM 868 C CA . GLU A 1 106 ? 16.227 2.926 19.550 1.00 65.00 106 GLU A CA 1
ATOM 869 C C . GLU A 1 106 ? 17.362 1.898 19.509 1.00 65.00 106 GLU A C 1
ATOM 871 O O . GLU A 1 106 ? 18.340 2.076 18.790 1.00 65.00 106 GLU A O 1
ATOM 876 N N . ARG A 1 107 ? 17.204 0.762 20.199 1.00 62.81 107 ARG A N 1
ATOM 877 C CA . ARG A 1 107 ? 18.189 -0.333 20.179 1.00 62.81 107 ARG A CA 1
ATOM 878 C C . ARG A 1 107 ? 18.258 -1.094 18.854 1.00 62.81 107 ARG A C 1
ATOM 880 O O . ARG A 1 107 ? 19.229 -1.808 18.621 1.00 62.81 107 ARG A O 1
ATOM 887 N N . ARG A 1 108 ? 17.236 -0.980 18.004 1.00 57.97 108 ARG A N 1
ATOM 888 C CA . ARG A 1 108 ? 17.161 -1.643 16.692 1.00 57.97 108 ARG A CA 1
ATOM 889 C C . ARG A 1 108 ? 17.469 -0.694 15.533 1.00 57.97 108 ARG A C 1
ATOM 891 O O . ARG A 1 108 ? 17.635 -1.165 14.408 1.00 57.97 108 ARG A O 1
ATOM 898 N N . ALA A 1 109 ? 17.534 0.612 15.786 1.00 51.47 109 ALA A N 1
ATOM 899 C CA . ALA A 1 109 ? 17.883 1.592 14.775 1.00 51.47 109 ALA A CA 1
ATOM 900 C C . ALA A 1 109 ? 19.337 1.355 14.316 1.00 51.47 109 ALA A C 1
ATOM 902 O O . ALA A 1 109 ? 20.245 1.345 15.151 1.00 51.47 109 ALA A O 1
ATOM 903 N N . PRO A 1 110 ? 19.594 1.134 13.013 1.00 54.66 110 PRO A N 1
ATOM 904 C CA . PRO A 1 110 ? 20.961 1.122 12.508 1.00 54.66 110 PRO A CA 1
ATOM 905 C C . PRO A 1 110 ? 21.603 2.502 12.745 1.00 54.66 110 PRO A C 1
ATOM 907 O O . PRO A 1 110 ? 20.888 3.509 12.717 1.00 54.66 110 PRO A O 1
ATOM 910 N N . PRO A 1 111 ? 22.930 2.584 12.976 1.00 50.88 111 PRO A N 1
ATOM 911 C CA . PRO A 1 111 ? 23.601 3.864 13.175 1.00 50.88 111 PRO A CA 1
ATOM 912 C C . PRO A 1 111 ? 23.326 4.777 11.978 1.00 50.88 111 PRO A C 1
ATOM 914 O O . PRO A 1 111 ? 23.458 4.348 10.830 1.00 50.88 111 PRO A O 1
ATOM 917 N N . ALA A 1 112 ? 22.919 6.017 12.264 1.00 53.12 112 ALA A N 1
ATOM 918 C CA . ALA A 1 112 ? 22.570 7.017 11.264 1.00 53.12 112 ALA A CA 1
ATOM 919 C C . ALA A 1 112 ? 23.650 7.089 10.171 1.00 53.12 112 ALA A C 1
ATOM 921 O O . ALA A 1 112 ? 24.798 7.462 10.428 1.00 53.12 112 ALA A O 1
ATOM 922 N N . SER A 1 113 ? 23.293 6.715 8.942 1.00 45.03 113 SER A N 1
ATOM 923 C CA . SER A 1 113 ? 24.137 6.981 7.783 1.00 45.03 113 SER A CA 1
ATOM 924 C C . SER A 1 113 ? 24.261 8.496 7.602 1.00 45.03 113 SER A C 1
ATOM 926 O O . SER A 1 113 ? 23.267 9.217 7.653 1.00 45.03 113 SER A O 1
ATOM 928 N N . ARG A 1 114 ? 25.514 8.938 7.449 1.00 35.31 114 ARG A N 1
ATOM 929 C CA . ARG A 1 114 ? 26.031 10.319 7.393 1.00 35.31 114 ARG A CA 1
ATOM 930 C C . ARG A 1 114 ? 25.176 11.318 6.585 1.00 35.31 114 ARG A C 1
ATOM 932 O O . ARG A 1 114 ? 24.537 10.916 5.617 1.00 35.31 114 ARG A O 1
ATOM 939 N N . PRO A 1 115 ? 25.249 12.628 6.903 1.00 38.44 115 PRO A N 1
ATOM 940 C CA . PRO A 1 115 ? 24.507 13.655 6.179 1.00 38.44 115 PRO A CA 1
ATOM 941 C C . PRO A 1 115 ? 25.031 13.764 4.742 1.00 38.44 115 PRO A C 1
ATOM 943 O O . PRO A 1 115 ? 26.201 14.084 4.526 1.00 38.44 115 PRO A O 1
ATOM 946 N N . GLN A 1 116 ? 24.176 13.497 3.753 1.00 46.31 116 GLN A N 1
ATOM 947 C CA . GLN A 1 116 ? 24.461 13.832 2.361 1.00 46.31 116 GLN A CA 1
ATOM 948 C C . GLN A 1 116 ? 23.974 15.255 2.068 1.00 46.31 116 GLN A C 1
ATOM 950 O O . GLN A 1 116 ? 22.802 15.590 2.191 1.00 46.31 116 GLN A O 1
ATOM 955 N N . HIS A 1 117 ? 24.975 16.073 1.769 1.00 37.75 117 HIS A N 1
ATOM 956 C CA . HIS A 1 117 ? 25.012 17.479 1.396 1.00 37.75 117 HIS A CA 1
ATOM 957 C C . HIS A 1 117 ? 23.803 18.113 0.668 1.00 37.75 117 HIS A C 1
ATOM 959 O O . HIS A 1 117 ? 23.305 17.609 -0.331 1.00 37.75 117 HIS A O 1
ATOM 965 N N . ASP A 1 118 ? 23.551 19.351 1.115 1.00 33.66 118 ASP A N 1
ATOM 966 C CA . ASP A 1 118 ? 23.143 20.564 0.382 1.00 33.66 118 ASP A CA 1
ATOM 967 C C . ASP A 1 118 ? 21.659 20.793 0.011 1.00 33.66 118 ASP A C 1
ATOM 969 O O . ASP A 1 118 ? 21.171 20.631 -1.109 1.00 33.66 118 ASP A O 1
ATOM 973 N N . VAL A 1 119 ? 20.967 21.305 1.027 1.00 44.72 119 VAL A N 1
ATOM 974 C CA . VAL A 1 119 ? 19.770 22.153 1.017 1.00 44.72 119 VAL A CA 1
ATOM 975 C C . VAL A 1 119 ? 19.874 23.334 0.037 1.00 44.72 119 VAL A C 1
ATOM 977 O O . VAL A 1 119 ? 20.340 24.401 0.425 1.00 44.72 119 VAL A O 1
ATOM 980 N N . ARG A 1 120 ? 19.338 23.211 -1.193 1.00 32.06 120 ARG A N 1
ATOM 981 C CA . ARG A 1 120 ? 18.924 24.380 -2.019 1.00 32.06 120 ARG A CA 1
ATOM 982 C C . ARG A 1 120 ? 18.105 24.065 -3.289 1.00 32.06 120 ARG A C 1
ATOM 984 O O . ARG A 1 120 ? 18.351 24.669 -4.327 1.00 32.06 120 ARG A O 1
ATOM 991 N N . ARG A 1 121 ? 17.088 23.180 -3.280 1.00 35.84 121 ARG A N 1
ATOM 992 C CA . ARG A 1 121 ? 16.148 23.131 -4.440 1.00 35.84 121 ARG A CA 1
ATOM 993 C C . ARG A 1 121 ? 14.750 22.522 -4.259 1.00 35.84 121 ARG A C 1
ATOM 995 O O . ARG A 1 121 ? 14.169 22.070 -5.240 1.00 35.84 121 ARG A O 1
ATOM 1002 N N . ALA A 1 122 ? 14.155 22.567 -3.069 1.00 34.16 122 ALA A N 1
ATOM 1003 C CA . ALA A 1 122 ? 12.800 22.037 -2.854 1.00 34.16 122 ALA A CA 1
ATOM 1004 C C . ALA A 1 122 ? 11.862 23.051 -2.179 1.00 34.16 122 ALA A C 1
ATOM 1006 O O . ALA A 1 122 ? 11.296 22.809 -1.124 1.00 34.16 122 ALA A O 1
ATOM 1007 N N . LEU A 1 123 ? 11.689 24.213 -2.807 1.00 35.16 123 LEU A N 1
ATOM 1008 C CA . LEU A 1 123 ? 10.678 25.205 -2.429 1.00 35.16 123 LEU A CA 1
ATOM 1009 C C . LEU A 1 123 ? 9.914 25.614 -3.689 1.00 35.16 123 LEU A C 1
ATOM 1011 O O . LEU A 1 123 ? 10.126 26.695 -4.223 1.00 35.16 123 LEU A O 1
ATOM 1015 N N . LYS A 1 124 ? 9.078 24.717 -4.228 1.00 32.53 124 LYS A N 1
ATOM 1016 C CA . LYS A 1 124 ? 8.129 25.083 -5.300 1.00 32.53 124 LYS A CA 1
ATOM 1017 C C . LYS A 1 124 ? 6.753 24.418 -5.252 1.00 32.53 124 LYS A C 1
ATOM 1019 O O . LYS A 1 124 ? 5.939 24.719 -6.115 1.00 32.53 124 LYS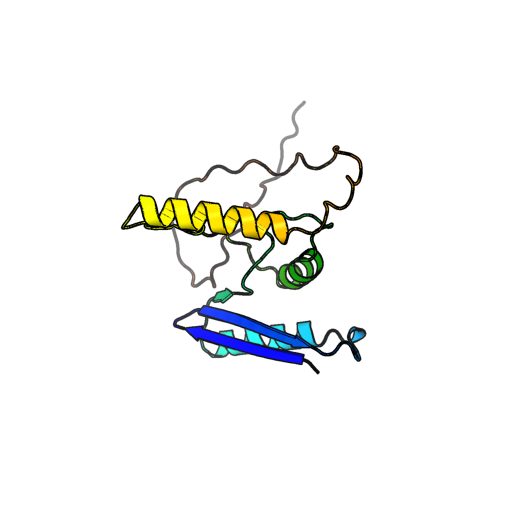 A O 1
ATOM 1024 N N . TYR A 1 125 ? 6.436 23.587 -4.259 1.00 35.88 125 TYR A N 1
ATOM 1025 C CA . TYR A 1 125 ? 5.133 22.909 -4.232 1.00 35.88 125 TYR A CA 1
ATOM 1026 C C . TYR A 1 125 ? 4.465 22.947 -2.860 1.00 35.88 125 TYR A C 1
ATOM 1028 O O . TYR A 1 125 ? 4.198 21.919 -2.251 1.00 35.88 125 TYR A O 1
ATOM 1036 N N . THR A 1 126 ? 4.142 24.147 -2.388 1.00 36.97 126 THR A N 1
ATOM 1037 C CA . THR A 1 126 ? 3.149 24.340 -1.326 1.00 36.97 126 THR A CA 1
ATOM 1038 C C . THR A 1 126 ? 2.205 25.459 -1.741 1.00 36.97 126 THR A C 1
ATOM 1040 O O . THR A 1 126 ? 2.593 26.617 -1.845 1.00 36.97 126 THR A O 1
ATOM 1043 N N . GLY A 1 127 ? 0.950 25.112 -2.022 1.00 32.72 127 GLY A N 1
ATOM 1044 C CA . GLY A 1 127 ? -0.079 26.114 -2.276 1.00 32.72 127 GLY A CA 1
ATOM 1045 C C . GLY A 1 127 ? -1.270 25.593 -3.062 1.00 32.72 127 GLY A C 1
ATOM 1046 O O . GLY A 1 127 ? -1.394 25.873 -4.249 1.00 32.72 127 GLY A O 1
ATOM 1047 N N . CYS A 1 128 ? -2.193 24.888 -2.408 1.00 29.64 128 CYS A N 1
ATOM 1048 C CA . CYS A 1 128 ? -3.570 24.882 -2.896 1.00 29.64 128 CYS A CA 1
ATOM 1049 C C . CYS A 1 128 ? -4.562 24.743 -1.734 1.00 29.64 128 CYS A C 1
ATOM 1051 O O . CYS A 1 128 ? -4.630 23.704 -1.080 1.00 29.64 128 CYS A O 1
ATOM 1053 N N . LYS A 1 129 ? -5.300 25.831 -1.473 1.00 30.50 129 LYS A N 1
ATOM 1054 C CA . LYS A 1 129 ? -6.460 25.883 -0.569 1.00 30.50 129 LYS A CA 1
ATOM 1055 C C . LYS A 1 129 ? -7.683 25.232 -1.242 1.00 30.50 129 LYS A C 1
ATOM 1057 O O . LYS A 1 129 ? -7.791 25.289 -2.466 1.00 30.50 129 LYS A O 1
ATOM 1062 N N . PRO A 1 130 ? -8.624 24.656 -0.473 1.00 29.61 130 PRO A N 1
ATOM 1063 C CA . PRO A 1 130 ? -9.793 23.985 -1.030 1.00 29.61 130 PRO A CA 1
ATOM 1064 C C . PRO A 1 130 ? -10.856 25.004 -1.471 1.00 29.61 130 PRO A C 1
ATOM 1066 O O . PRO A 1 130 ? -11.129 25.962 -0.750 1.00 29.61 130 PRO A O 1
ATOM 1069 N N . ALA A 1 131 ? -11.489 24.782 -2.628 1.00 31.67 131 ALA A N 1
ATOM 1070 C CA . ALA A 1 131 ? -12.657 25.548 -3.066 1.00 31.67 131 ALA A CA 1
ATOM 1071 C C . ALA A 1 131 ? -13.812 24.641 -3.528 1.00 31.67 131 ALA A C 1
ATOM 1073 O O . ALA A 1 131 ? -13.614 23.532 -4.023 1.00 31.67 131 ALA A O 1
ATOM 1074 N N . ASN A 1 132 ? -15.013 25.163 -3.284 1.00 28.52 132 ASN A N 1
ATOM 1075 C CA . ASN A 1 132 ? -16.326 24.537 -3.144 1.00 28.52 132 ASN A CA 1
ATOM 1076 C C . ASN A 1 132 ? -17.009 24.112 -4.472 1.00 28.52 132 ASN A C 1
ATOM 1078 O O . ASN A 1 132 ? -16.686 24.579 -5.558 1.00 28.52 132 ASN A O 1
ATOM 1082 N N . THR A 1 133 ? -17.979 23.214 -4.307 1.00 41.78 133 THR A N 1
ATOM 1083 C CA . THR A 1 133 ? -18.870 22.483 -5.223 1.00 41.78 133 THR A CA 1
ATOM 1084 C C . THR A 1 133 ? -19.677 23.318 -6.239 1.00 41.78 133 THR A C 1
ATOM 1086 O O . THR A 1 133 ? -20.174 24.386 -5.896 1.00 41.78 133 THR A O 1
ATOM 1089 N N . ASN A 1 134 ? -19.894 22.798 -7.467 1.00 29.48 134 ASN A N 1
ATOM 1090 C CA . ASN A 1 134 ? -21.208 22.319 -7.962 1.00 29.48 134 ASN A CA 1
ATOM 1091 C C . ASN A 1 134 ? -21.278 21.968 -9.478 1.00 29.48 134 ASN A C 1
ATOM 1093 O O . ASN A 1 134 ? -20.695 22.644 -10.317 1.00 29.48 134 ASN A O 1
ATOM 1097 N N . ARG A 1 135 ? -22.153 20.982 -9.767 1.00 30.83 135 ARG A N 1
ATOM 1098 C CA . ARG A 1 135 ? -22.918 20.645 -11.003 1.00 30.83 135 ARG A CA 1
ATOM 1099 C C . ARG A 1 135 ? -22.336 19.808 -12.175 1.00 30.83 135 ARG A C 1
ATOM 1101 O O . ARG A 1 135 ? -21.388 20.171 -12.856 1.00 30.83 135 ARG A O 1
ATOM 1108 N N . HIS A 1 136 ? -23.131 18.760 -12.461 1.00 28.47 136 HIS A N 1
ATOM 1109 C CA . HIS A 1 136 ? -23.442 18.051 -13.722 1.00 28.47 136 HIS A CA 1
ATOM 1110 C C . HIS A 1 136 ? -22.541 16.906 -14.256 1.00 28.47 136 HIS A C 1
ATOM 1112 O O . HIS A 1 136 ? -21.556 17.102 -14.959 1.00 28.47 136 HIS A O 1
ATOM 1118 N N . GLY A 1 137 ? -23.000 15.668 -13.994 1.00 32.81 137 GLY A N 1
ATOM 1119 C CA . GLY A 1 137 ? -23.511 14.738 -15.020 1.00 32.81 137 GLY A CA 1
ATOM 1120 C C . GLY A 1 137 ? -22.536 14.135 -16.042 1.00 32.81 137 GLY A C 1
ATOM 1121 O O . GLY A 1 137 ? -22.431 14.621 -17.161 1.00 32.81 137 GLY A O 1
ATOM 1122 N N . SER A 1 138 ? -21.864 13.036 -15.683 1.00 26.20 138 SER A N 1
ATOM 1123 C CA . SER A 1 138 ? -21.368 11.959 -16.579 1.00 26.20 138 SER A CA 1
ATOM 1124 C C . SER A 1 138 ? -20.691 10.871 -15.723 1.00 26.20 138 SER A C 1
ATOM 1126 O O . SER A 1 138 ? -20.043 11.229 -14.734 1.00 26.20 138 SER A O 1
ATOM 1128 N N . PRO A 1 139 ? -20.800 9.561 -16.040 1.00 30.86 139 PRO A N 1
ATOM 1129 C CA . PRO A 1 139 ? -20.202 8.499 -15.232 1.00 30.86 139 PRO A CA 1
ATOM 1130 C C . PRO A 1 139 ? -18.692 8.446 -15.496 1.00 30.86 139 PRO A C 1
ATOM 1132 O O . PRO A 1 139 ? -18.181 7.649 -16.280 1.00 30.86 139 PRO A O 1
ATOM 1135 N N . ARG A 1 140 ? -17.960 9.360 -14.858 1.00 27.36 140 ARG A N 1
ATOM 1136 C CA . ARG A 1 140 ? -16.500 9.357 -14.819 1.00 27.36 140 ARG A CA 1
ATOM 1137 C C . ARG A 1 140 ? -16.072 8.283 -13.821 1.00 27.36 140 ARG A C 1
ATOM 1139 O O . ARG A 1 140 ? -16.356 8.407 -12.632 1.00 27.36 140 ARG A O 1
ATOM 1146 N N . PHE A 1 141 ? -15.323 7.275 -14.276 1.00 29.05 141 PHE A N 1
ATOM 1147 C CA . PHE A 1 141 ? -14.296 6.673 -13.415 1.00 29.05 141 PHE A CA 1
ATOM 1148 C C . PHE A 1 141 ? -13.541 7.844 -12.793 1.00 29.05 141 PHE A C 1
ATOM 1150 O O . PHE A 1 141 ? -13.087 8.691 -13.556 1.00 29.05 141 PHE A O 1
ATOM 1157 N N . GLY A 1 142 ? -13.531 7.953 -11.462 1.00 26.58 142 GLY A N 1
ATOM 1158 C CA . GLY A 1 142 ? -13.190 9.164 -10.711 1.00 26.58 142 GLY A CA 1
ATOM 1159 C C . GLY A 1 142 ? -11.844 9.787 -11.080 1.00 26.58 142 GLY A C 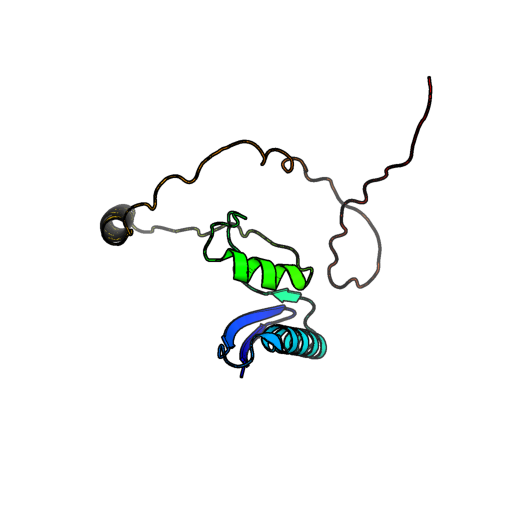1
ATOM 1160 O O . GLY A 1 142 ? -10.861 9.642 -10.363 1.00 26.58 142 GLY A O 1
ATOM 1161 N N . VAL A 1 143 ? -11.836 10.530 -12.182 1.00 30.12 143 VAL A N 1
ATOM 1162 C CA . VAL A 1 143 ? -10.877 11.558 -12.538 1.00 30.12 143 VAL A CA 1
ATOM 1163 C C . VAL A 1 143 ? -11.307 12.761 -11.718 1.00 30.12 143 VAL A C 1
ATOM 1165 O O . VAL A 1 143 ? -12.219 13.495 -12.100 1.00 30.12 143 VAL A O 1
ATOM 1168 N N . VAL A 1 144 ? -10.685 12.945 -10.555 1.00 30.98 144 VAL A N 1
ATOM 1169 C CA . VAL A 1 144 ? -10.655 14.283 -9.968 1.00 30.98 144 VAL A CA 1
ATOM 1170 C C . VAL A 1 144 ? -9.731 15.078 -10.875 1.00 30.98 144 VAL A C 1
ATOM 1172 O O . VAL A 1 144 ? -8.534 14.805 -10.947 1.00 30.98 144 VAL A O 1
ATOM 1175 N N . SER A 1 145 ? -10.346 15.956 -11.664 1.00 26.89 145 SER A N 1
ATOM 1176 C CA . SER A 1 145 ? -9.688 16.794 -12.655 1.00 26.89 145 SER A CA 1
ATOM 1177 C C . SER A 1 145 ? -8.438 17.469 -12.079 1.00 26.89 145 SER A C 1
ATOM 1179 O O . SER A 1 145 ? -8.484 17.962 -10.950 1.00 26.89 145 SER A O 1
ATOM 1181 N N . PRO A 1 146 ? -7.346 17.564 -12.852 1.00 32.47 146 PRO A N 1
ATOM 1182 C CA . PRO A 1 146 ? -6.284 18.505 -12.543 1.00 32.47 146 PRO A CA 1
ATOM 1183 C C . PRO A 1 146 ? -6.841 19.930 -12.653 1.00 32.47 146 PRO A C 1
ATOM 1185 O O . PRO A 1 146 ? -7.627 20.224 -13.560 1.00 32.47 146 PRO A O 1
ATOM 1188 N N . CYS A 1 147 ? -6.435 20.821 -11.748 1.00 27.19 147 CYS A N 1
ATOM 1189 C CA . CYS A 1 147 ? -6.602 22.256 -11.948 1.00 27.19 147 CYS A CA 1
ATOM 1190 C C . CYS A 1 147 ? -5.958 22.618 -13.293 1.00 27.19 147 CYS A C 1
ATOM 1192 O O . CYS A 1 147 ? -4.747 22.516 -13.474 1.00 27.19 147 CYS A O 1
ATOM 1194 N N . ARG A 1 148 ? -6.795 22.967 -14.269 1.00 30.38 148 ARG A N 1
ATOM 1195 C CA . ARG A 1 148 ? -6.376 23.473 -15.572 1.00 30.38 148 ARG A CA 1
ATOM 1196 C C . ARG A 1 148 ? -5.791 24.863 -15.330 1.00 30.38 148 ARG A C 1
ATOM 1198 O O . ARG A 1 148 ? -6.554 25.770 -15.012 1.00 30.38 148 ARG A O 1
ATOM 1205 N N . ASN A 1 149 ? -4.474 25.028 -15.462 1.00 29.20 149 ASN A N 1
ATOM 1206 C CA . ASN A 1 149 ? -3.881 26.363 -15.532 1.00 29.20 149 ASN A CA 1
ATOM 1207 C C . ASN A 1 149 ? -4.482 27.050 -16.764 1.00 29.20 149 ASN A C 1
ATOM 1209 O O . ASN A 1 149 ? -4.294 26.599 -17.898 1.00 29.20 149 ASN A O 1
ATOM 1213 N N . ARG A 1 150 ? -5.305 28.074 -16.540 1.00 33.25 150 ARG A N 1
ATOM 1214 C CA . ARG A 1 150 ? -5.797 28.953 -17.597 1.00 33.25 150 ARG A CA 1
ATOM 1215 C C . ARG A 1 150 ? -4.712 30.002 -17.826 1.00 33.25 150 ARG A C 1
ATOM 1217 O O . ARG A 1 150 ? -4.841 31.120 -17.357 1.00 33.25 150 ARG A O 1
ATOM 1224 N N . ASP A 1 151 ? -3.664 29.626 -18.550 1.00 34.44 151 ASP A N 1
ATOM 1225 C CA . ASP A 1 151 ? -2.709 30.588 -19.103 1.00 34.44 151 ASP A CA 1
ATOM 1226 C C . ASP A 1 151 ? -3.174 30.990 -20.512 1.00 34.44 151 ASP A C 1
ATOM 1228 O O . ASP A 1 151 ? -2.907 30.304 -21.497 1.00 34.44 151 ASP A O 1
ATOM 1232 N N . ARG A 1 152 ? -3.956 32.073 -20.570 1.00 30.67 152 ARG A N 1
ATOM 1233 C CA . ARG A 1 152 ? -4.112 33.057 -21.664 1.00 30.67 152 ARG A CA 1
ATOM 1234 C C . ARG A 1 152 ? -4.792 34.267 -21.006 1.00 30.67 152 ARG A C 1
ATOM 1236 O O . ARG A 1 152 ? -5.851 34.068 -20.425 1.00 30.67 152 ARG A O 1
ATOM 1243 N N . GLY A 1 153 ? -4.307 35.501 -21.014 1.00 28.11 153 GLY A N 1
ATOM 1244 C CA . GLY A 1 153 ? -3.198 36.166 -21.690 1.00 28.11 153 GLY A CA 1
ATOM 1245 C C . GLY A 1 153 ? -3.605 37.640 -21.827 1.00 28.11 153 GLY A C 1
ATOM 1246 O O . GLY A 1 153 ? -4.716 37.880 -22.273 1.00 28.11 153 GLY A O 1
ATOM 1247 N N . GLU A 1 154 ? -2.745 38.572 -21.423 1.00 28.61 154 GLU A N 1
ATOM 1248 C CA . GLU A 1 154 ? -2.788 40.039 -21.634 1.00 28.61 154 GLU A CA 1
ATOM 1249 C C . GLU A 1 154 ? -1.378 40.488 -21.181 1.00 28.61 154 GLU A C 1
ATOM 1251 O O . GLU A 1 154 ? -1.024 40.254 -20.031 1.00 28.61 154 GLU A O 1
ATOM 1256 N N . LEU A 1 155 ? -0.398 40.898 -22.000 1.00 36.09 155 LEU A N 1
ATOM 1257 C CA . LEU A 1 155 ? -0.385 41.884 -23.085 1.00 36.09 155 LEU A CA 1
ATOM 1258 C C . LEU A 1 155 ? -1.217 43.117 -22.741 1.00 36.09 155 LEU A C 1
ATOM 1260 O O . LEU A 1 155 ? -2.351 43.221 -23.189 1.00 36.09 155 LEU A O 1
ATOM 1264 N N . GLN A 1 156 ? -0.613 44.041 -21.989 1.00 32.12 156 GLN A N 1
ATOM 1265 C CA . GLN A 1 156 ? -0.698 45.480 -22.247 1.00 32.12 156 GLN A CA 1
ATOM 1266 C C . GLN A 1 156 ? 0.403 46.248 -21.488 1.00 32.12 156 GLN A C 1
ATOM 1268 O O . GLN A 1 156 ? 0.558 46.078 -20.279 1.00 32.12 156 GLN A O 1
ATOM 1273 N N . ASN A 1 157 ? 1.082 47.101 -22.267 1.00 32.69 157 ASN A N 1
ATOM 1274 C CA . ASN A 1 157 ? 2.159 48.067 -21.992 1.00 32.69 157 ASN A CA 1
ATOM 1275 C C . ASN A 1 157 ? 3.590 47.537 -21.880 1.00 32.69 157 ASN A C 1
ATOM 1277 O O . ASN A 1 157 ? 4.013 47.108 -20.787 1.00 32.69 157 ASN A O 1
#